Protein AF-A0A354YVX3-F1 (afdb_monomer_lite)

Foldseek 3Di:
DDDDPVNVVVVLVPDDPVCNVVVVVVVVCVVCCVVVPDDPVRVVPDDDDPDDDDPVRVVCVVCVVVDDDPVVCCVVVVD

Organism: NCBI:txid863

Sequence (79 aa):
MSVTKDELHKIIDRLSDSDTRSAYDYLKYLVERKRKSKTWAEIKQLLPDDEPLGKEELRQLEAPDDYITLEQAIEEYEI

Secondary structure (DSSP, 8-state):
----HHHHHHHHTT--HHHHHHHHHHHHHHHHHHHH---HHHHTTSPPP-PPPPHHHHHHHH-GGG---HHHHHHHHT-

pLDDT: mean 84.24, std 8.86, range [52.53, 93.44]

Structure (mmCIF, N/CA/C/O backbone):
data_AF-A0A354YVX3-F1
#
_entry.id   AF-A0A354YVX3-F1
#
loop_
_atom_site.group_PDB
_atom_site.id
_atom_site.type_symbol
_atom_site.label_atom_id
_atom_site.label_alt_id
_atom_site.label_comp_id
_atom_site.label_asym_id
_atom_site.label_entity_id
_atom_site.label_seq_id
_atom_site.pdbx_PDB_ins_code
_atom_site.Cartn_x
_atom_site.Cartn_y
_atom_site.Cartn_z
_atom_site.occupancy
_atom_site.B_iso_or_equiv
_atom_site.auth_seq_id
_atom_site.auth_comp_id
_atom_site.auth_asym_id
_atom_site.auth_atom_id
_atom_site.pdbx_PDB_model_num
ATOM 1 N N . MET A 1 1 ? -15.265 -12.405 15.416 1.00 52.53 1 MET A N 1
ATOM 2 C CA . MET A 1 1 ? -15.160 -11.307 16.401 1.00 52.53 1 MET A CA 1
ATOM 3 C C . MET A 1 1 ? -15.127 -10.001 15.628 1.00 52.53 1 MET A C 1
ATOM 5 O O . MET A 1 1 ? -14.270 -9.866 14.765 1.00 52.53 1 MET A O 1
ATOM 9 N N . SER A 1 2 ? -16.102 -9.115 15.829 1.00 77.94 2 SER A N 1
ATOM 10 C CA . SER A 1 2 ? -16.149 -7.826 15.127 1.00 77.94 2 SER A CA 1
ATOM 11 C C . SER A 1 2 ? -15.434 -6.789 15.979 1.00 77.94 2 SER A C 1
ATOM 13 O O . SER A 1 2 ? -15.898 -6.507 17.077 1.00 77.94 2 SER A O 1
ATOM 15 N N . VAL A 1 3 ? -14.325 -6.242 15.485 1.00 82.69 3 VAL A N 1
ATOM 16 C CA . VAL A 1 3 ? -13.669 -5.087 16.112 1.00 82.69 3 VAL A CA 1
ATOM 17 C C . VAL A 1 3 ? -14.498 -3.847 15.789 1.00 82.69 3 VAL A C 1
ATOM 19 O O . VAL A 1 3 ? -14.851 -3.616 14.628 1.00 82.69 3 VAL A O 1
ATOM 22 N N . THR A 1 4 ? -14.854 -3.069 16.803 1.00 91.81 4 THR A N 1
ATOM 23 C CA . THR A 1 4 ? -15.604 -1.820 16.631 1.00 91.81 4 THR A CA 1
ATOM 24 C C . THR A 1 4 ? -14.676 -0.672 16.229 1.00 91.81 4 THR A C 1
ATOM 26 O O . THR A 1 4 ? -13.471 -0.701 16.481 1.00 91.81 4 THR A O 1
ATOM 29 N N . LYS A 1 5 ? -15.225 0.374 15.597 1.00 90.56 5 LYS A N 1
ATOM 30 C CA . LYS A 1 5 ? -14.435 1.571 15.258 1.00 90.56 5 LYS A CA 1
ATOM 31 C C . LYS A 1 5 ? -13.857 2.235 16.509 1.00 90.56 5 LYS A C 1
ATOM 33 O O . LYS A 1 5 ? -12.707 2.654 16.488 1.00 90.56 5 LYS A O 1
ATOM 38 N N . ASP A 1 6 ? -14.616 2.256 17.599 1.00 92.50 6 ASP A N 1
ATOM 39 C CA . ASP A 1 6 ? -14.177 2.824 18.875 1.00 92.50 6 ASP A CA 1
ATOM 40 C C . ASP A 1 6 ? -12.966 2.086 19.457 1.00 92.50 6 ASP A C 1
ATOM 42 O O . ASP A 1 6 ? -12.051 2.713 19.987 1.00 92.50 6 ASP A O 1
ATOM 46 N N . GLU A 1 7 ? -12.923 0.757 19.342 1.00 92.06 7 GLU A N 1
ATOM 47 C CA . GLU A 1 7 ? -11.749 -0.026 19.740 1.00 92.06 7 GLU A CA 1
ATOM 48 C C . GLU A 1 7 ? -10.532 0.287 18.865 1.00 92.06 7 GLU A C 1
ATOM 50 O O . GLU A 1 7 ? -9.425 0.400 19.386 1.00 92.06 7 GLU A O 1
ATOM 55 N N . LEU A 1 8 ? -10.731 0.491 17.559 1.00 91.31 8 LEU A N 1
ATOM 56 C CA . LEU A 1 8 ? -9.653 0.875 16.646 1.00 91.31 8 LEU A CA 1
ATOM 57 C C . LEU A 1 8 ? -9.089 2.264 16.979 1.00 91.31 8 LEU A C 1
ATOM 59 O O . LEU A 1 8 ? -7.871 2.426 17.019 1.00 91.31 8 LEU A O 1
ATOM 63 N N . HIS A 1 9 ? -9.948 3.247 17.264 1.00 92.25 9 HIS A N 1
ATOM 64 C CA . HIS A 1 9 ? -9.516 4.590 17.663 1.00 92.25 9 HIS A CA 1
ATOM 65 C C . HIS A 1 9 ? -8.668 4.556 18.939 1.00 92.25 9 HIS A C 1
ATOM 67 O O . HIS A 1 9 ? -7.576 5.112 18.957 1.00 92.25 9 HIS A O 1
ATOM 73 N N . LYS A 1 10 ? -9.088 3.785 19.950 1.00 93.44 10 LYS A N 1
ATOM 74 C CA . LYS A 1 10 ? -8.317 3.607 21.194 1.00 93.44 10 LYS A CA 1
ATOM 75 C C . LYS A 1 10 ? -6.932 2.997 20.979 1.00 93.44 10 LYS A C 1
ATOM 77 O O . LYS A 1 10 ? -6.041 3.245 21.785 1.00 93.44 10 LYS A O 1
ATOM 82 N N . ILE A 1 11 ? -6.761 2.154 19.960 1.00 91.81 11 ILE A 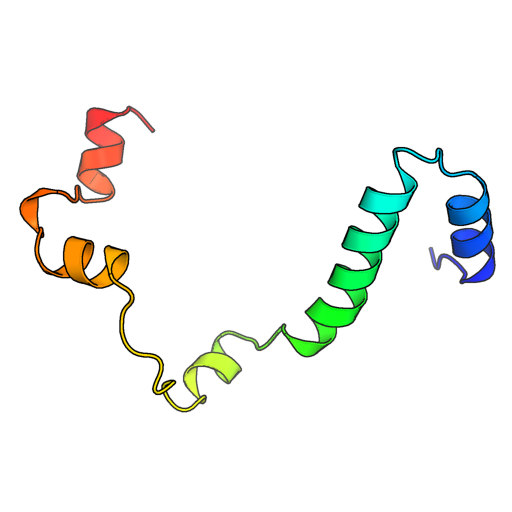N 1
ATOM 83 C CA . ILE A 1 11 ? -5.452 1.587 19.611 1.00 91.81 11 ILE A CA 1
ATOM 84 C C . ILE A 1 11 ? -4.589 2.655 18.946 1.00 91.81 11 ILE A C 1
ATOM 86 O O . ILE A 1 11 ? -3.430 2.803 19.319 1.00 91.81 11 ILE A O 1
ATOM 90 N N . ILE A 1 12 ? -5.162 3.412 18.008 1.00 91.06 12 ILE A N 1
ATOM 91 C CA . ILE A 1 12 ? -4.456 4.487 17.304 1.00 91.06 12 ILE A CA 1
ATOM 92 C C . ILE A 1 12 ? -3.956 5.545 18.295 1.00 91.06 12 ILE A C 1
ATOM 94 O O . ILE A 1 12 ? -2.795 5.928 18.224 1.00 91.06 12 ILE A O 1
ATOM 98 N N . ASP A 1 13 ? -4.779 5.927 19.274 1.00 91.06 13 ASP A N 1
ATOM 99 C CA . ASP A 1 13 ? -4.425 6.916 20.303 1.00 91.06 13 ASP A CA 1
ATOM 100 C C . ASP A 1 13 ? -3.273 6.470 21.225 1.00 91.06 13 ASP A C 1
ATOM 102 O O . ASP A 1 13 ? -2.703 7.283 21.949 1.00 91.06 13 ASP A O 1
ATOM 106 N N . ARG A 1 14 ? -2.946 5.173 21.245 1.00 93.38 14 ARG A N 1
ATOM 107 C CA . ARG A 1 14 ? -1.875 4.591 22.073 1.00 93.38 14 ARG A CA 1
ATOM 108 C C . ARG A 1 14 ? -0.607 4.280 21.285 1.00 93.38 14 ARG A C 1
ATOM 110 O O . ARG A 1 14 ? 0.343 3.765 21.875 1.00 93.38 14 ARG A O 1
ATOM 117 N N . LEU A 1 15 ? -0.603 4.513 19.974 1.00 91.06 15 LEU A N 1
ATOM 118 C CA . LEU A 1 15 ? 0.576 4.273 19.152 1.00 91.06 15 LEU A CA 1
ATOM 119 C C . LEU A 1 15 ? 1.700 5.226 19.545 1.00 91.06 15 LEU A C 1
ATOM 121 O O . LEU A 1 15 ? 1.476 6.375 19.916 1.00 91.06 15 LEU A O 1
ATOM 125 N N . SER A 1 16 ? 2.926 4.729 19.435 1.00 90.69 16 SER A N 1
ATOM 126 C CA . SER A 1 16 ? 4.104 5.579 19.494 1.00 90.69 16 SER A CA 1
ATOM 127 C C . SER A 1 16 ? 4.165 6.474 18.249 1.00 90.69 16 SER A C 1
ATOM 129 O O . SER A 1 16 ? 3.639 6.127 17.183 1.00 90.69 16 SER A O 1
ATOM 131 N N . ASP A 1 17 ? 4.857 7.608 18.341 1.00 84.56 17 ASP A N 1
ATOM 132 C CA . ASP A 1 17 ? 5.057 8.495 17.188 1.00 84.56 17 ASP A CA 1
ATOM 133 C C . ASP A 1 17 ? 5.763 7.772 16.025 1.00 84.56 17 ASP A C 1
ATOM 135 O O . ASP A 1 17 ? 5.450 8.015 14.857 1.00 84.56 17 ASP A O 1
ATOM 139 N N . SER A 1 18 ? 6.663 6.826 16.332 1.00 86.31 18 SER A N 1
ATOM 140 C CA . SER A 1 18 ? 7.356 6.015 15.325 1.00 86.31 18 SER A CA 1
ATOM 141 C C . SER A 1 18 ? 6.427 5.046 14.594 1.00 86.31 18 SER A C 1
ATOM 143 O O . SER A 1 18 ? 6.579 4.847 13.390 1.00 86.31 18 SER A O 1
ATOM 145 N N . ASP A 1 19 ? 5.436 4.480 15.285 1.00 90.12 19 ASP A N 1
ATOM 146 C CA . ASP A 1 19 ? 4.532 3.472 14.714 1.00 90.12 19 ASP A CA 1
ATOM 147 C C . ASP A 1 19 ? 3.286 4.087 14.069 1.00 90.12 19 ASP A C 1
ATOM 149 O O . ASP A 1 19 ? 2.623 3.454 13.242 1.00 90.12 19 ASP A O 1
ATOM 153 N N . THR A 1 20 ? 2.983 5.345 14.397 1.00 90.81 20 THR A N 1
ATOM 154 C CA . THR A 1 20 ? 1.835 6.086 13.859 1.00 90.81 20 THR A CA 1
ATOM 155 C C . THR A 1 20 ? 1.885 6.164 12.336 1.00 90.81 20 THR A C 1
ATOM 157 O O . THR A 1 20 ? 0.860 6.001 11.667 1.00 90.81 20 THR A O 1
ATOM 160 N N . ARG A 1 21 ? 3.082 6.350 11.763 1.00 91.19 21 ARG A N 1
ATOM 161 C CA . ARG A 1 21 ? 3.251 6.396 10.308 1.00 91.19 21 ARG A CA 1
ATOM 162 C C . ARG A 1 21 ? 2.924 5.055 9.656 1.00 91.19 21 ARG A C 1
ATOM 164 O O . ARG A 1 21 ? 2.131 5.013 8.719 1.00 91.19 21 ARG A O 1
ATOM 171 N N . SER A 1 22 ? 3.472 3.973 10.198 1.00 91.62 22 SER A N 1
ATOM 172 C CA . SER A 1 22 ? 3.230 2.611 9.719 1.00 91.62 22 SER A CA 1
ATOM 173 C C . SER A 1 22 ? 1.748 2.238 9.801 1.00 91.62 22 SER A C 1
ATOM 175 O O . SER A 1 22 ? 1.187 1.680 8.855 1.00 91.62 22 SER A O 1
ATOM 177 N N . ALA A 1 23 ? 1.078 2.598 10.900 1.00 93.25 23 ALA A N 1
ATOM 178 C CA . ALA A 1 23 ? -0.355 2.381 11.060 1.00 93.25 23 ALA A CA 1
ATOM 179 C C . ALA A 1 23 ? -1.179 3.185 10.044 1.00 93.25 23 ALA A C 1
ATOM 181 O O . ALA A 1 23 ? -2.107 2.640 9.443 1.00 93.25 23 ALA A O 1
ATOM 182 N N . TYR A 1 24 ? -0.830 4.454 9.812 1.00 92.25 24 TYR A N 1
ATOM 183 C CA . TYR A 1 24 ? -1.473 5.283 8.794 1.00 92.25 24 TYR A CA 1
ATOM 184 C C . TYR A 1 24 ? -1.337 4.669 7.397 1.00 92.25 24 TYR A C 1
ATOM 186 O O . TYR A 1 24 ? -2.340 4.506 6.700 1.00 92.25 24 TYR A O 1
ATOM 194 N N . ASP A 1 25 ? -0.120 4.288 7.006 1.00 92.31 25 ASP A N 1
ATOM 195 C CA . ASP A 1 25 ? 0.155 3.724 5.685 1.00 92.31 25 ASP A CA 1
ATOM 196 C C . ASP A 1 25 ? -0.611 2.404 5.479 1.00 92.31 25 ASP A C 1
ATOM 198 O O . ASP A 1 25 ? -1.243 2.203 4.436 1.00 92.31 25 ASP A O 1
ATOM 202 N N . TYR A 1 26 ? -0.672 1.547 6.504 1.00 91.25 26 TYR A N 1
ATOM 203 C CA . TYR A 1 26 ? -1.454 0.312 6.451 1.00 91.25 26 TYR A CA 1
ATOM 204 C C . TYR A 1 26 ? -2.961 0.575 6.347 1.00 91.25 26 TYR A C 1
ATOM 206 O O . TYR A 1 26 ? -3.628 0.017 5.475 1.00 91.25 26 TYR A O 1
ATOM 214 N N . LEU A 1 27 ? -3.520 1.452 7.186 1.00 91.94 27 LEU A N 1
ATOM 215 C CA . LEU A 1 27 ? -4.945 1.797 7.131 1.00 91.94 27 LEU A CA 1
ATOM 216 C C . LEU A 1 27 ? -5.322 2.410 5.777 1.00 91.94 27 LEU A C 1
ATOM 218 O O . LEU A 1 27 ? -6.355 2.050 5.206 1.00 91.94 27 LEU A O 1
ATOM 222 N N . LYS A 1 28 ? -4.466 3.277 5.225 1.00 91.31 28 LYS A N 1
ATOM 223 C CA . LYS A 1 28 ? -4.631 3.851 3.886 1.00 91.31 28 LYS A CA 1
ATOM 224 C C . LYS A 1 28 ? -4.649 2.762 2.815 1.00 91.31 28 LYS A C 1
ATOM 226 O O . LYS A 1 28 ? -5.573 2.729 2.000 1.00 91.31 28 LYS A O 1
ATOM 231 N N . TYR A 1 29 ? -3.710 1.819 2.864 1.00 88.69 29 TYR A N 1
ATOM 232 C CA . TYR A 1 29 ? -3.714 0.651 1.984 1.00 88.69 29 TYR A CA 1
ATOM 233 C C . TYR A 1 29 ? -5.022 -0.150 2.091 1.00 88.69 29 TYR A C 1
ATOM 235 O O . TYR A 1 29 ? -5.598 -0.515 1.069 1.00 88.69 29 TYR A O 1
ATOM 243 N N . LEU A 1 30 ? -5.555 -0.390 3.296 1.00 87.75 30 LEU A N 1
ATOM 244 C CA . LEU A 1 30 ? -6.814 -1.131 3.467 1.00 87.75 30 LEU A CA 1
ATOM 245 C C . LEU A 1 30 ? -8.025 -0.424 2.839 1.00 87.75 30 LEU A C 1
ATOM 247 O O . LEU A 1 30 ? -8.962 -1.094 2.390 1.00 87.75 30 LEU A O 1
ATOM 251 N N . VAL A 1 31 ? -8.020 0.909 2.809 1.00 87.00 31 VAL A N 1
ATOM 252 C CA . VAL A 1 31 ? -9.051 1.715 2.140 1.00 87.00 31 VAL A CA 1
ATOM 253 C C . VAL A 1 31 ? -8.894 1.633 0.622 1.00 87.00 31 VAL A C 1
ATOM 255 O O . VAL A 1 31 ? -9.876 1.430 -0.095 1.00 87.00 31 VAL A O 1
ATOM 258 N N . GLU A 1 32 ? -7.666 1.744 0.120 1.00 84.50 32 GLU A N 1
ATO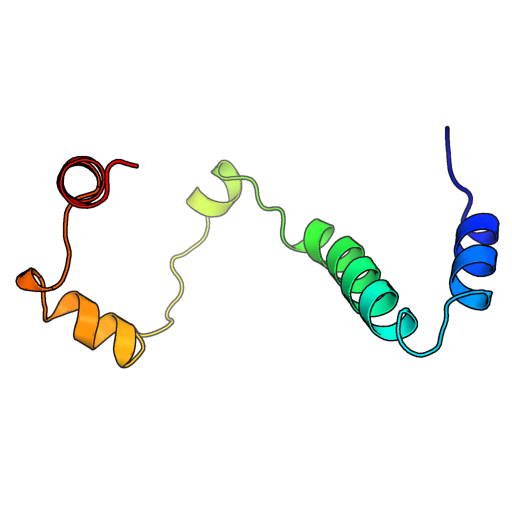M 259 C CA . GLU A 1 32 ? -7.377 1.740 -1.315 1.00 84.50 32 GLU A CA 1
ATOM 260 C C . GLU A 1 32 ? -7.473 0.350 -1.951 1.00 84.50 32 GLU A C 1
ATOM 262 O O . GLU A 1 32 ? -7.952 0.233 -3.079 1.00 84.50 32 GLU A O 1
ATOM 267 N N . ARG A 1 33 ? -7.103 -0.726 -1.243 1.00 77.12 33 ARG A N 1
ATOM 268 C CA . ARG A 1 33 ? -7.150 -2.100 -1.775 1.00 77.12 33 ARG A CA 1
ATOM 269 C C . ARG A 1 33 ? -8.555 -2.490 -2.215 1.00 77.12 33 ARG A C 1
ATOM 271 O O . ARG A 1 33 ? -8.705 -3.154 -3.229 1.00 77.12 33 ARG A O 1
ATOM 278 N N . LYS A 1 34 ? -9.590 -2.028 -1.500 1.00 63.78 34 LYS A N 1
ATOM 279 C CA . LYS A 1 34 ? -10.989 -2.277 -1.882 1.00 63.78 34 LYS A CA 1
ATOM 280 C C . LYS A 1 34 ? -11.356 -1.622 -3.213 1.00 63.78 34 LYS A C 1
ATOM 282 O O . LYS A 1 34 ? -12.284 -2.077 -3.865 1.00 63.78 34 LYS A O 1
ATOM 287 N N . ARG A 1 35 ? -10.657 -0.552 -3.600 1.00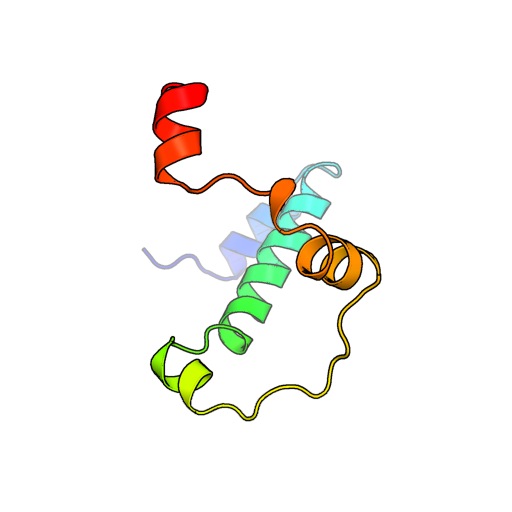 62.34 35 ARG A N 1
ATOM 288 C CA . ARG A 1 35 ? -10.833 0.117 -4.895 1.00 62.34 35 ARG A CA 1
ATOM 289 C C . ARG A 1 35 ? -9.989 -0.526 -5.996 1.00 62.34 35 ARG A C 1
ATOM 291 O O . ARG A 1 35 ? -10.344 -0.412 -7.162 1.00 62.34 35 ARG A O 1
ATOM 298 N N . LYS A 1 36 ? -8.875 -1.168 -5.630 1.00 60.22 36 LYS A N 1
ATOM 299 C CA . LYS A 1 36 ? -7.886 -1.729 -6.563 1.00 60.22 36 LYS A CA 1
ATOM 300 C C . LYS A 1 36 ? -7.983 -3.238 -6.778 1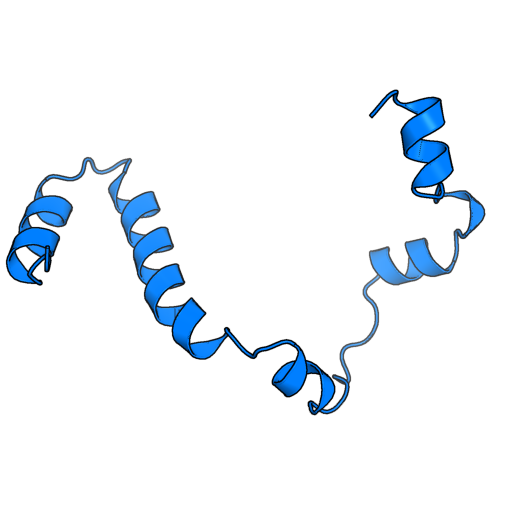.00 60.22 36 LYS A C 1
ATOM 302 O O . LYS A 1 36 ? -7.362 -3.724 -7.715 1.00 60.22 36 LYS A O 1
ATOM 307 N N . SER A 1 37 ? -8.724 -3.987 -5.960 1.00 60.31 37 SER A N 1
ATOM 308 C CA . SER A 1 37 ? -8.841 -5.440 -6.119 1.00 60.31 37 SER A CA 1
ATOM 309 C C . SER A 1 37 ? -9.787 -5.788 -7.267 1.00 60.31 37 SER A C 1
ATOM 311 O O . SER A 1 37 ? -10.889 -6.285 -7.046 1.00 60.31 37 SER A O 1
ATOM 313 N N . LYS A 1 38 ? -9.359 -5.501 -8.495 1.00 69.81 38 LYS A N 1
ATOM 314 C CA . LYS A 1 38 ? -9.914 -6.157 -9.669 1.00 69.81 38 LYS A CA 1
ATOM 315 C C . LYS A 1 38 ? -9.425 -7.599 -9.641 1.00 69.81 38 LYS A C 1
ATOM 317 O O . LYS A 1 38 ? -8.238 -7.866 -9.468 1.00 69.81 38 LYS A O 1
ATOM 322 N N . THR A 1 39 ? -10.345 -8.534 -9.757 1.00 77.50 39 THR A N 1
ATOM 323 C CA . THR A 1 39 ? -10.046 -9.935 -10.027 1.00 77.50 39 THR A CA 1
ATOM 324 C C . THR A 1 39 ? -9.294 -10.060 -11.353 1.00 77.50 39 THR A C 1
ATOM 326 O O . THR A 1 39 ? -9.430 -9.218 -12.240 1.00 77.50 39 THR A O 1
ATOM 329 N N . TRP A 1 40 ? -8.532 -11.141 -11.536 1.00 77.94 40 TRP A N 1
ATOM 330 C CA . TRP A 1 40 ? -7.863 -11.423 -12.814 1.00 77.94 40 TRP A CA 1
ATOM 331 C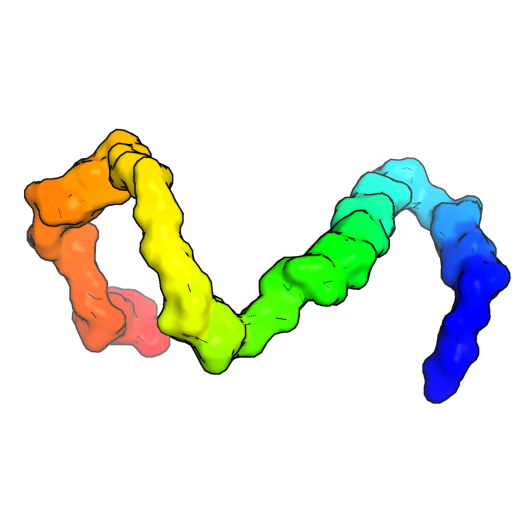 C . TRP A 1 40 ? -8.828 -11.408 -14.011 1.00 77.94 40 TRP A C 1
ATOM 333 O O . TRP A 1 40 ? -8.461 -10.983 -15.104 1.00 77.94 40 TRP A O 1
ATOM 343 N N . ALA A 1 41 ? -10.082 -11.816 -13.789 1.00 79.50 41 ALA A N 1
ATOM 344 C CA . ALA A 1 41 ? -11.143 -11.759 -14.788 1.00 79.50 41 ALA A CA 1
ATOM 345 C C . ALA A 1 41 ? -11.518 -10.319 -15.179 1.00 79.50 41 ALA A C 1
ATOM 347 O O . ALA A 1 41 ? -11.746 -10.054 -16.356 1.00 79.50 41 ALA A O 1
ATOM 348 N N . GLU A 1 42 ? -11.554 -9.397 -14.215 1.00 83.31 42 GLU A N 1
ATOM 349 C CA . GLU A 1 42 ? -11.803 -7.973 -14.458 1.00 83.31 42 GLU A CA 1
ATOM 350 C C . GLU A 1 42 ? -10.598 -7.298 -15.120 1.00 83.31 42 GLU A C 1
ATOM 352 O O . GLU A 1 42 ? -10.794 -6.485 -16.015 1.00 83.31 42 GLU A O 1
ATOM 357 N N . ILE A 1 43 ? -9.364 -7.661 -14.741 1.00 80.62 43 ILE A N 1
ATOM 358 C CA . ILE A 1 43 ? -8.129 -7.135 -15.355 1.00 80.62 43 ILE A CA 1
ATOM 359 C C . ILE A 1 43 ? -8.052 -7.517 -16.836 1.00 80.62 43 ILE A C 1
ATOM 361 O O . ILE A 1 43 ? -7.779 -6.661 -17.669 1.00 80.62 43 ILE A O 1
ATOM 365 N N . LYS A 1 44 ? -8.367 -8.772 -17.182 1.00 83.19 44 LYS A N 1
ATOM 366 C CA . LYS A 1 44 ? -8.359 -9.259 -18.573 1.00 83.19 44 LYS A CA 1
ATOM 367 C C . LYS A 1 44 ? -9.317 -8.493 -19.497 1.00 83.19 44 LYS A C 1
ATOM 369 O O . LYS A 1 44 ? -9.133 -8.511 -20.708 1.00 83.19 44 LYS A O 1
ATOM 374 N N . GLN A 1 45 ? -10.355 -7.875 -18.938 1.00 88.12 45 GLN A N 1
ATOM 375 C CA . GLN A 1 45 ? -11.351 -7.106 -19.689 1.00 88.12 45 GLN A CA 1
ATOM 376 C C . GLN A 1 45 ? -11.010 -5.614 -19.789 1.00 88.12 45 GLN A C 1
ATOM 378 O O . GLN A 1 45 ? -11.740 -4.872 -20.445 1.00 88.12 45 GLN A O 1
ATOM 383 N N . LEU A 1 46 ? -9.944 -5.150 -19.129 1.00 85.56 46 LEU A N 1
ATOM 384 C CA . LEU A 1 46 ? -9.507 -3.765 -19.245 1.00 85.56 46 LEU A CA 1
ATOM 385 C C . LEU A 1 46 ? -8.855 -3.520 -20.599 1.00 85.56 46 LEU A C 1
ATOM 387 O O . LEU A 1 46 ? -8.244 -4.409 -21.190 1.00 85.56 46 LEU A O 1
ATOM 391 N N . LEU A 1 47 ? -8.981 -2.280 -21.061 1.00 89.31 47 LEU A N 1
ATOM 392 C CA . LEU A 1 47 ? -8.182 -1.808 -22.176 1.00 89.31 47 LEU A CA 1
ATOM 393 C C . LEU A 1 47 ? -6.705 -1.807 -21.759 1.00 89.31 47 LEU A C 1
ATOM 395 O O . LEU A 1 47 ? -6.423 -1.481 -20.598 1.00 89.31 47 LEU A O 1
ATOM 399 N N . PRO A 1 48 ? -5.788 -2.159 -22.677 1.00 85.38 48 PRO A N 1
ATOM 400 C CA . PRO A 1 48 ? -4.375 -1.864 -22.500 1.00 85.38 48 PRO A CA 1
ATOM 401 C C . PRO A 1 48 ? -4.200 -0.390 -22.135 1.00 85.38 48 PRO A C 1
ATOM 403 O O . PRO A 1 48 ? -4.948 0.460 -22.628 1.00 85.38 48 PRO A O 1
ATOM 406 N N . ASP A 1 49 ? -3.258 -0.100 -21.246 1.00 83.75 49 ASP A N 1
ATOM 407 C CA . ASP A 1 49 ? -2.834 1.276 -21.044 1.00 83.75 49 ASP A CA 1
ATOM 408 C C . ASP A 1 49 ? -1.999 1.762 -22.240 1.00 83.75 49 ASP A C 1
ATOM 410 O O . ASP A 1 49 ? -1.507 0.979 -23.055 1.00 83.75 49 ASP A O 1
ATOM 414 N N . ASP A 1 50 ? -1.900 3.084 -22.356 1.00 90.62 50 ASP A N 1
ATOM 415 C CA . ASP A 1 50 ? -1.056 3.759 -23.342 1.00 90.62 50 ASP A CA 1
ATOM 416 C C . ASP A 1 50 ? 0.265 4.228 -22.693 1.00 90.62 50 ASP A C 1
ATOM 418 O O . ASP A 1 50 ? 0.887 5.184 -23.167 1.00 90.62 50 ASP A O 1
ATOM 422 N N . GLU A 1 51 ? 0.667 3.633 -21.560 1.00 91.19 51 GLU A N 1
ATOM 423 C CA . GLU A 1 51 ? 1.886 4.030 -20.855 1.00 91.19 51 GLU A CA 1
ATOM 424 C C . GLU A 1 51 ? 3.110 3.509 -21.631 1.00 91.19 51 GLU A C 1
ATOM 426 O O . GLU A 1 51 ? 3.247 2.304 -21.852 1.00 91.19 51 GLU A O 1
ATOM 431 N N . PRO A 1 52 ? 4.000 4.393 -22.117 1.00 90.50 52 PRO A N 1
ATOM 432 C CA . PRO A 1 52 ? 5.181 3.953 -22.840 1.00 90.50 52 PRO A CA 1
ATOM 433 C C 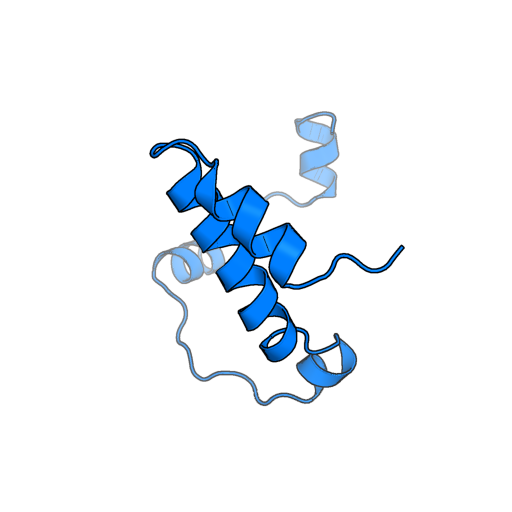. PRO A 1 52 ? 6.175 3.297 -21.881 1.00 90.50 52 PRO A C 1
ATOM 435 O O . PRO A 1 52 ? 6.323 3.736 -20.741 1.00 90.50 52 PRO A O 1
ATOM 438 N N . LEU A 1 53 ? 6.924 2.312 -22.386 1.00 90.12 53 LEU A N 1
ATOM 439 C CA . LEU A 1 53 ? 7.990 1.676 -21.617 1.00 90.12 53 LEU A CA 1
ATOM 440 C C . LEU A 1 53 ? 8.994 2.715 -21.104 1.00 90.12 53 LEU A C 1
ATOM 442 O O . LEU A 1 53 ? 9.486 3.576 -21.845 1.00 90.12 53 LEU A O 1
ATOM 446 N N . GLY A 1 54 ? 9.322 2.604 -19.824 1.00 90.94 54 GLY A N 1
ATOM 447 C CA . GLY A 1 54 ? 10.365 3.374 -19.180 1.00 90.94 54 GLY A CA 1
ATOM 448 C C . GLY A 1 54 ? 11.754 3.004 -19.696 1.00 90.94 54 GLY A C 1
ATOM 449 O O . GLY A 1 54 ? 11.978 1.989 -20.353 1.00 90.94 54 GLY A O 1
ATOM 450 N N . LYS A 1 55 ? 12.742 3.832 -19.345 1.00 90.31 55 LYS A N 1
ATOM 451 C CA . LYS A 1 55 ? 14.138 3.633 -19.765 1.00 90.31 55 LYS A CA 1
ATOM 452 C C . LYS A 1 55 ? 14.699 2.270 -19.349 1.00 90.31 55 LYS A C 1
ATOM 454 O O . LYS A 1 55 ? 15.441 1.667 -20.115 1.00 90.31 55 LYS A O 1
ATOM 459 N N . GLU A 1 56 ? 14.382 1.825 -18.133 1.00 84.56 56 GLU A N 1
ATOM 460 C CA . GLU A 1 56 ? 14.836 0.520 -17.657 1.00 84.56 56 GLU A CA 1
ATOM 461 C C . GLU A 1 56 ? 14.143 -0.594 -18.433 1.00 84.56 56 GLU A C 1
ATOM 463 O O . GLU A 1 56 ? 14.831 -1.421 -18.998 1.00 84.56 56 GLU A O 1
ATOM 468 N N . GLU A 1 57 ? 12.818 -0.566 -18.569 1.00 86.62 57 GLU A N 1
ATOM 469 C CA . GLU A 1 57 ? 12.060 -1.586 -19.308 1.00 86.62 57 GLU A CA 1
ATOM 470 C C . GLU A 1 57 ? 12.518 -1.719 -20.767 1.00 86.62 57 GLU A C 1
ATOM 472 O O . GLU A 1 57 ? 12.633 -2.830 -21.275 1.00 86.62 57 GLU A O 1
ATOM 477 N N . LEU A 1 58 ? 12.866 -0.606 -21.422 1.00 91.50 58 LEU A N 1
ATOM 478 C CA . LEU A 1 58 ? 13.497 -0.622 -22.744 1.00 91.50 58 LEU A CA 1
ATOM 479 C C . LEU A 1 58 ? 14.878 -1.283 -22.717 1.00 91.50 58 LEU A C 1
ATOM 481 O O . LEU A 1 58 ? 15.147 -2.149 -23.543 1.00 91.50 58 LEU A O 1
ATOM 485 N N . ARG A 1 59 ? 15.732 -0.938 -21.741 1.00 87.94 59 ARG A N 1
ATOM 486 C CA . ARG A 1 59 ? 17.029 -1.608 -21.544 1.00 87.94 59 ARG A CA 1
ATOM 487 C C . ARG A 1 59 ? 16.843 -3.112 -21.353 1.00 87.94 59 ARG A C 1
ATOM 489 O O . ARG A 1 59 ? 17.645 -3.889 -21.857 1.00 87.94 59 ARG A O 1
ATOM 496 N N . GLN A 1 60 ? 15.797 -3.514 -20.634 1.00 84.12 60 GLN A N 1
ATOM 497 C CA . GLN A 1 60 ? 15.493 -4.917 -20.401 1.00 84.12 60 GLN A CA 1
ATOM 498 C C . GLN A 1 60 ? 15.030 -5.624 -21.671 1.00 84.12 60 GLN A C 1
ATOM 500 O O . GLN A 1 60 ? 15.508 -6.706 -21.994 1.00 84.12 60 GLN A O 1
ATOM 505 N N . LEU A 1 61 ? 14.159 -4.982 -22.441 1.00 86.00 61 LEU A N 1
ATOM 506 C CA . LEU A 1 61 ? 13.691 -5.512 -23.714 1.00 86.00 61 LEU A CA 1
ATOM 507 C C . LEU A 1 61 ? 14.828 -5.676 -24.739 1.00 86.00 61 LEU A C 1
ATOM 509 O O . LEU A 1 61 ? 14.809 -6.609 -25.539 1.00 86.00 61 LEU A O 1
ATOM 513 N N . GLU A 1 62 ? 15.812 -4.778 -24.715 1.00 88.62 62 GLU A N 1
ATOM 514 C CA . GLU A 1 62 ? 16.947 -4.755 -25.645 1.00 88.62 62 GLU A CA 1
ATOM 515 C C . GLU A 1 62 ? 18.117 -5.667 -25.232 1.00 88.62 62 GLU A C 1
ATOM 517 O O . GLU A 1 62 ? 19.030 -5.869 -26.032 1.00 88.62 62 GLU A O 1
ATOM 522 N N . ALA A 1 63 ? 18.093 -6.240 -24.025 1.00 84.12 63 ALA A N 1
ATOM 523 C CA . ALA A 1 63 ? 19.164 -7.084 -23.490 1.00 84.12 63 ALA A CA 1
ATOM 524 C C . ALA A 1 63 ? 18.678 -8.515 -23.180 1.00 84.12 63 ALA A C 1
ATOM 526 O O . ALA A 1 63 ? 18.711 -8.934 -22.025 1.00 84.12 63 ALA A O 1
ATOM 527 N N . PRO A 1 64 ? 18.228 -9.299 -24.178 1.00 71.38 64 PRO A N 1
ATOM 528 C CA . PRO A 1 64 ? 17.684 -10.642 -23.948 1.00 71.38 64 PRO A CA 1
ATOM 529 C C . PRO A 1 64 ? 18.688 -11.610 -23.301 1.00 71.38 64 PRO A C 1
ATOM 531 O O . PRO A 1 64 ? 18.267 -12.562 -22.652 1.00 71.38 64 PRO A O 1
ATOM 534 N N . ASP A 1 65 ? 19.989 -11.342 -23.437 1.00 77.50 65 ASP A N 1
ATOM 535 C CA . ASP A 1 65 ? 21.071 -12.143 -22.854 1.00 77.50 65 ASP A CA 1
ATOM 536 C C . ASP A 1 65 ? 21.341 -11.823 -21.364 1.00 77.50 65 ASP A C 1
ATOM 538 O O . ASP A 1 65 ? 22.062 -12.569 -20.705 1.00 77.50 65 ASP A O 1
ATOM 542 N N . ASP A 1 66 ? 20.756 -10.745 -20.820 1.00 73.12 66 ASP A N 1
ATOM 543 C CA . ASP A 1 66 ? 20.897 -10.337 -19.408 1.00 73.12 66 ASP A CA 1
ATOM 544 C C . ASP A 1 66 ? 19.828 -10.973 -18.491 1.00 73.12 66 ASP A C 1
ATOM 546 O O . ASP A 1 66 ? 19.829 -10.739 -17.278 1.00 73.12 66 ASP A O 1
ATOM 550 N N . TYR A 1 67 ? 18.907 -11.773 -19.043 1.00 73.88 67 TYR A N 1
ATOM 551 C CA . TYR A 1 67 ? 17.891 -12.501 -18.278 1.00 73.88 67 TYR A CA 1
ATOM 552 C C . TYR A 1 67 ? 18.177 -13.993 -18.298 1.00 73.88 67 TYR A C 1
ATOM 554 O O . TYR A 1 67 ? 18.464 -14.579 -19.339 1.00 73.88 67 TYR A O 1
ATOM 562 N N . ILE A 1 68 ? 18.013 -14.622 -17.141 1.00 80.06 68 ILE A N 1
ATOM 563 C CA . ILE A 1 68 ? 17.984 -16.074 -17.020 1.00 80.06 68 ILE A CA 1
ATOM 564 C C . ILE A 1 68 ? 16.536 -16.539 -16.896 1.00 80.06 68 ILE A C 1
ATOM 566 O O . ILE A 1 68 ? 15.681 -15.860 -16.319 1.00 80.06 68 ILE A O 1
ATOM 570 N N . THR A 1 69 ? 16.251 -17.709 -17.453 1.00 81.31 69 THR A N 1
ATOM 571 C CA . THR A 1 69 ? 14.980 -18.400 -17.218 1.00 81.31 69 THR A CA 1
ATOM 572 C C . THR A 1 69 ? 14.839 -18.763 -15.741 1.00 81.31 69 THR A C 1
ATOM 574 O O . THR A 1 69 ? 15.827 -18.870 -15.012 1.00 81.31 69 THR A O 1
ATOM 577 N N . LEU A 1 70 ? 13.603 -18.964 -15.282 1.00 79.38 70 LEU A N 1
ATOM 578 C CA . LEU A 1 70 ? 13.354 -19.388 -13.903 1.00 79.38 70 LEU A CA 1
ATOM 579 C C . LEU A 1 70 ? 14.036 -20.732 -13.614 1.00 79.38 70 LEU A C 1
ATOM 581 O O . LEU A 1 70 ? 14.589 -20.923 -12.537 1.00 79.38 70 LEU A O 1
ATOM 585 N N . GLU A 1 71 ? 14.041 -21.629 -14.595 1.00 83.94 71 GLU A N 1
ATOM 586 C CA . GLU A 1 71 ? 14.725 -22.916 -14.539 1.00 83.94 71 GLU A CA 1
ATOM 587 C C . GLU A 1 71 ? 16.238 -22.740 -14.337 1.00 83.94 71 GLU A C 1
ATOM 589 O O . GLU A 1 71 ? 16.810 -23.369 -13.451 1.00 83.94 71 GLU A O 1
ATOM 594 N N . GLN A 1 72 ? 16.872 -21.826 -15.079 1.00 83.94 72 GLN A N 1
ATOM 595 C CA . GLN A 1 72 ? 18.289 -21.490 -14.890 1.00 83.94 72 GLN A CA 1
ATOM 596 C C . GLN A 1 72 ? 18.560 -20.850 -13.524 1.00 83.94 72 GLN A C 1
ATOM 598 O O . GLN A 1 72 ? 19.570 -21.156 -12.903 1.00 83.94 72 GLN A O 1
ATOM 603 N N . ALA A 1 73 ? 17.661 -19.998 -13.024 1.00 83.25 73 ALA A N 1
ATOM 604 C CA . ALA A 1 73 ? 17.814 -19.381 -11.708 1.00 83.25 73 ALA A CA 1
ATOM 605 C C . ALA A 1 73 ? 17.746 -20.411 -10.569 1.00 83.25 73 ALA A C 1
ATOM 607 O O . ALA A 1 73 ? 18.505 -20.320 -9.609 1.00 83.25 73 ALA A O 1
ATOM 608 N N . ILE A 1 74 ? 16.857 -21.399 -10.685 1.00 86.25 74 ILE A N 1
ATOM 609 C CA . ILE A 1 74 ? 16.744 -22.516 -9.739 1.00 86.25 74 ILE A CA 1
ATOM 610 C C . ILE A 1 74 ? 18.035 -23.344 -9.737 1.00 86.25 74 ILE A C 1
ATOM 612 O O . ILE A 1 74 ? 18.543 -23.687 -8.672 1.00 86.25 74 ILE A O 1
ATOM 616 N N . GLU A 1 75 ? 18.590 -23.629 -10.917 1.00 86.75 75 GLU A N 1
ATOM 617 C CA . GLU A 1 75 ? 19.837 -24.390 -11.050 1.00 86.75 75 GLU A CA 1
ATOM 618 C C . GLU A 1 75 ? 21.070 -23.620 -10.552 1.00 86.75 75 GLU A C 1
ATOM 620 O O . GLU A 1 75 ? 21.918 -24.200 -9.878 1.00 86.75 75 GLU A O 1
ATOM 625 N N . GLU A 1 76 ? 21.186 -22.327 -10.863 1.00 84.00 76 GLU A N 1
ATOM 626 C CA . GLU A 1 76 ? 22.366 -21.514 -10.541 1.00 84.00 76 GLU A CA 1
ATOM 627 C C . GLU A 1 76 ? 22.385 -21.025 -9.084 1.00 84.00 76 GLU A C 1
ATOM 629 O O . GLU A 1 76 ? 23.457 -20.916 -8.485 1.00 84.00 76 GLU A O 1
ATOM 634 N N . TYR A 1 77 ? 21.216 -20.756 -8.495 1.00 86.25 77 TYR A N 1
ATOM 635 C CA . TYR A 1 77 ? 21.094 -20.206 -7.138 1.00 86.25 77 TYR A CA 1
ATOM 636 C C . TYR A 1 77 ? 20.555 -21.199 -6.096 1.00 86.25 77 TYR A C 1
ATOM 638 O O . TYR A 1 77 ? 20.374 -20.804 -4.944 1.00 86.25 77 TYR A O 1
ATOM 646 N N . GLU A 1 78 ? 20.315 -22.459 -6.475 1.00 72.31 78 GLU A N 1
ATOM 647 C CA . GLU A 1 78 ? 19.793 -23.529 -5.605 1.00 72.31 78 GLU A CA 1
ATOM 648 C C . GLU A 1 78 ? 18.500 -23.142 -4.845 1.00 72.31 78 GLU A C 1
ATOM 650 O O . GLU A 1 78 ? 18.347 -23.443 -3.656 1.00 72.31 78 GLU A O 1
ATOM 655 N N . ILE A 1 79 ? 17.577 -22.444 -5.521 1.00 65.44 79 ILE A N 1
ATOM 656 C CA . ILE A 1 79 ? 16.289 -21.968 -4.962 1.00 65.44 79 ILE A CA 1
ATOM 657 C C . ILE A 1 79 ? 15.194 -23.030 -5.093 1.00 65.44 79 ILE A C 1
ATOM 659 O O . ILE A 1 79 ? 15.094 -23.650 -6.173 1.00 65.44 79 ILE A O 1
#

Radius of gyration: 21.52 Å; chains: 1; bounding box: 38×33×48 Å